Protein AF-A0A284R623-F1 (afdb_monomer)

Sequence (150 aa):
MTTARSGSAARSPPQYPVVTGHVYCLKCIPYHISSSSPDGFTASCPTCRTEFPIVLQELHSLPKKFHRYVTPSIRRVFIEPEAFKQRLNALEARNTALERDNGVLMAAVAKEKNDMQKMKHSDAERKMTCVCDVARCVYVAFTIESLHIV

Solvent-accessible surface area (backbone atoms only — not comparable to full-atom values): 9969 Å² total; per-residue (Å²): 141,82,83,81,83,80,80,76,77,81,74,72,78,89,68,63,68,62,81,81,75,74,84,72,53,90,65,54,50,56,52,47,40,72,74,63,25,92,78,74,45,44,29,58,39,92,87,79,58,52,74,30,55,67,68,76,80,57,70,86,81,46,65,74,90,52,53,87,75,57,77,75,88,81,74,90,80,85,80,70,63,66,72,51,50,57,53,48,54,53,49,52,55,50,49,58,49,51,54,50,52,49,52,54,50,53,51,50,53,53,49,53,53,50,51,54,50,50,52,53,50,54,53,52,50,50,61,54,63,72,68,78,87,82,96,73,92,73,86,75,76,84,72,83,82,85,80,89,83,134

Radius of gyration: 39.07 Å; Cα contacts (8 Å, |Δi|>4): 51; chains: 1; bounding box: 100×27×115 Å

Organism: Armillaria ostoyae (NCBI:txid47428)

Mean predicted aligned error: 17.55 Å

pLDDT: mean 72.4, std 20.65, range [34.31, 97.94]

Secondary structure (DSSP, 8-state):
----------PPP---S-TT-----TTHHHHHHHHH-SSSSEEE-TTT--EEE-PPPPGGGS-HHHHTTS--S-------HHHHHHHHHHHHHHHHHHHHHHHHHHHHHHHHHHHHHHHHHHHHHHHHHTS--SS---------------

Structure (mmCIF, N/CA/C/O backbone):
data_AF-A0A284R623-F1
#
_entry.id   AF-A0A284R623-F1
#
loop_
_atom_site.group_PDB
_atom_site.id
_atom_site.type_symbol
_atom_site.label_atom_id
_atom_site.label_alt_id
_atom_site.label_comp_id
_atom_site.label_asym_id
_atom_site.label_entity_id
_atom_site.label_seq_id
_atom_site.pdbx_PDB_ins_code
_atom_site.Cartn_x
_atom_site.Cartn_y
_atom_site.Cartn_z
_atom_site.occupancy
_atom_site.B_iso_or_equiv
_atom_site.auth_seq_id
_atom_site.auth_comp_id
_atom_site.auth_asym_id
_atom_site.auth_atom_id
_atom_site.pdbx_PDB_model_num
ATOM 1 N N . MET A 1 1 ? 3.330 13.638 62.483 1.00 38.56 1 MET A N 1
ATOM 2 C CA . MET A 1 1 ? 3.585 12.555 61.510 1.00 38.56 1 MET A CA 1
ATOM 3 C C . MET A 1 1 ? 2.295 12.309 60.747 1.00 38.56 1 MET A C 1
ATOM 5 O O . MET A 1 1 ? 1.398 11.665 61.269 1.00 38.56 1 MET A O 1
ATOM 9 N N . THR A 1 2 ? 2.159 12.912 59.571 1.00 36.06 2 THR A N 1
ATOM 10 C CA . THR A 1 2 ? 0.933 12.897 58.760 1.00 36.06 2 THR A CA 1
ATOM 11 C C . THR A 1 2 ? 1.295 12.253 57.428 1.00 36.06 2 THR A C 1
ATOM 13 O O . THR A 1 2 ? 2.050 12.831 56.651 1.00 36.06 2 THR A O 1
ATOM 16 N N . THR A 1 3 ? 0.844 11.022 57.194 1.00 41.88 3 THR A N 1
ATOM 17 C CA . THR A 1 3 ? 1.107 10.294 55.950 1.00 41.88 3 THR A CA 1
ATOM 18 C C . THR A 1 3 ? 0.100 10.704 54.880 1.00 41.88 3 THR A C 1
ATOM 20 O O . THR A 1 3 ? -1.115 10.631 55.063 1.00 41.88 3 THR A O 1
ATOM 23 N N . ALA A 1 4 ? 0.631 11.178 53.755 1.00 40.84 4 ALA A N 1
ATOM 24 C CA . ALA A 1 4 ? -0.122 11.576 52.578 1.00 40.84 4 ALA A CA 1
ATOM 25 C C . ALA A 1 4 ? -0.800 10.361 51.922 1.00 40.84 4 ALA A C 1
ATOM 27 O O . ALA A 1 4 ? -0.151 9.364 51.610 1.00 40.84 4 ALA A O 1
ATOM 28 N N . ARG A 1 5 ? -2.111 10.464 51.672 1.00 43.50 5 ARG A N 1
ATOM 29 C CA . ARG A 1 5 ? -2.835 9.575 50.755 1.00 43.50 5 ARG A CA 1
ATOM 30 C C . ARG A 1 5 ? -2.435 9.934 49.326 1.00 43.50 5 ARG A C 1
ATOM 32 O O . ARG A 1 5 ? -2.852 10.965 48.805 1.00 43.50 5 ARG A O 1
ATOM 39 N N . SER A 1 6 ? -1.641 9.078 48.694 1.00 45.88 6 SER A N 1
ATOM 40 C CA . SER A 1 6 ? -1.403 9.114 47.256 1.00 45.88 6 SER A CA 1
ATOM 41 C C . SER A 1 6 ? -2.697 8.751 46.522 1.00 45.88 6 SER A C 1
ATOM 43 O O . SER A 1 6 ? -3.177 7.618 46.567 1.00 45.88 6 SER A O 1
ATOM 45 N N . GLY A 1 7 ? -3.294 9.748 45.868 1.00 37.66 7 GLY A N 1
ATOM 46 C CA . GLY A 1 7 ? -4.391 9.549 44.930 1.00 37.66 7 GLY A CA 1
ATOM 47 C C . GLY A 1 7 ? -3.909 8.699 43.759 1.00 37.66 7 GLY A C 1
ATOM 48 O O . GLY A 1 7 ? -3.000 9.085 43.027 1.00 37.66 7 GLY A O 1
ATOM 49 N N . SER A 1 8 ? -4.500 7.520 43.597 1.00 41.66 8 SER A N 1
ATOM 50 C CA . SER A 1 8 ? -4.291 6.677 42.427 1.00 41.66 8 SER A CA 1
ATOM 51 C C . SER A 1 8 ? -4.999 7.334 41.246 1.00 41.66 8 SER A C 1
ATOM 53 O O . SER A 1 8 ? -6.226 7.394 41.196 1.00 41.66 8 SER A O 1
ATOM 55 N N . ALA A 1 9 ? -4.210 7.854 40.305 1.00 39.34 9 ALA A N 1
ATOM 56 C CA . ALA A 1 9 ? -4.700 8.300 39.012 1.00 39.34 9 ALA A CA 1
ATOM 57 C C . ALA A 1 9 ? -5.511 7.165 38.373 1.00 39.34 9 ALA A C 1
ATOM 59 O O . ALA A 1 9 ? -5.001 6.057 38.180 1.00 39.34 9 ALA A O 1
ATOM 60 N N . ALA A 1 10 ? -6.783 7.441 38.087 1.00 37.31 10 ALA A N 1
ATOM 61 C CA . ALA A 1 10 ? -7.656 6.542 37.356 1.00 37.31 10 ALA A CA 1
ATOM 62 C C . ALA A 1 10 ? -7.022 6.274 35.985 1.00 37.31 10 ALA A C 1
ATOM 64 O O . ALA A 1 10 ? -7.065 7.120 35.093 1.00 37.31 10 ALA A O 1
ATOM 65 N N . ARG A 1 11 ? -6.383 5.109 35.833 1.00 45.53 11 ARG A N 1
ATOM 66 C CA . ARG A 1 11 ? -5.959 4.625 34.521 1.00 45.53 11 ARG A CA 1
ATOM 67 C C . ARG A 1 11 ? -7.236 4.406 33.723 1.00 45.53 11 ARG A C 1
ATOM 69 O O . ARG A 1 11 ? -8.143 3.709 34.180 1.00 45.53 11 ARG A O 1
ATOM 76 N N . SER A 1 12 ? -7.327 5.078 32.583 1.00 38.56 12 SER A N 1
ATOM 77 C CA . SER A 1 12 ? -8.405 4.896 31.619 1.00 38.56 12 SER A CA 1
ATOM 78 C C . SER A 1 12 ? -8.611 3.401 31.328 1.00 38.56 12 SER A C 1
ATOM 80 O O . SER A 1 12 ? -7.650 2.627 31.391 1.00 38.56 12 SER A O 1
ATOM 82 N N . PRO A 1 13 ? -9.848 2.966 31.023 1.00 42.81 13 PRO A N 1
ATOM 83 C CA . PRO A 1 13 ? -10.116 1.572 30.689 1.00 42.81 13 PRO A CA 1
ATOM 84 C C . PRO A 1 13 ? -9.198 1.107 29.547 1.00 42.81 13 PRO A C 1
ATOM 86 O O . PRO A 1 13 ? -8.954 1.901 28.633 1.00 42.81 13 PRO A O 1
ATOM 89 N N . PRO A 1 14 ? -8.704 -0.145 29.566 1.00 45.25 14 PRO A N 1
ATOM 90 C CA . PRO A 1 14 ? -7.851 -0.665 28.506 1.00 45.25 14 PRO A CA 1
ATOM 91 C C . PRO A 1 14 ? -8.610 -0.620 27.179 1.00 45.25 14 PRO A C 1
ATOM 93 O O . PRO A 1 14 ? -9.618 -1.299 26.978 1.00 45.25 14 PRO A O 1
ATOM 96 N N . GLN A 1 15 ? -8.146 0.249 26.286 1.00 42.66 15 GLN A N 1
ATOM 97 C CA . GLN A 1 15 ? -8.718 0.421 24.962 1.00 42.66 15 GLN A CA 1
ATOM 98 C C . GLN A 1 15 ? -8.129 -0.642 24.023 1.00 42.66 15 GLN A C 1
ATOM 100 O O . GLN A 1 15 ? -6.919 -0.801 23.900 1.00 42.66 15 GLN A O 1
ATOM 105 N N . TYR A 1 16 ? -9.037 -1.389 23.398 1.00 51.59 16 TYR A N 1
ATOM 106 C CA . TYR A 1 16 ? -8.843 -2.458 22.411 1.00 51.59 16 TYR A CA 1
ATOM 107 C C . TYR A 1 16 ? -7.823 -2.106 21.292 1.00 51.59 16 TYR A C 1
ATOM 109 O O . TYR A 1 16 ? -7.711 -0.921 20.964 1.00 51.59 16 TYR A O 1
ATOM 117 N N . PRO A 1 17 ? -7.136 -3.064 20.618 1.00 47.97 17 PRO A N 1
ATOM 118 C CA . PRO A 1 17 ? -5.894 -2.810 19.888 1.00 47.97 17 PRO A CA 1
ATOM 119 C C . PRO A 1 17 ? -6.014 -2.090 18.540 1.00 47.97 17 PRO A C 1
ATOM 121 O O . PRO A 1 17 ? -5.083 -2.071 17.744 1.00 47.97 17 PRO A O 1
ATOM 124 N N . VAL A 1 18 ? -7.126 -1.404 18.293 1.00 52.56 18 VAL A N 1
ATOM 125 C CA . VAL A 1 18 ? -7.274 -0.495 17.150 1.00 52.56 18 VAL A CA 1
ATOM 126 C C . VAL A 1 18 ? -7.537 0.925 17.652 1.00 52.56 18 VAL A C 1
ATOM 128 O O . VAL A 1 18 ? -8.389 1.642 17.138 1.00 52.56 18 VAL A O 1
ATOM 131 N N . VAL A 1 19 ? -6.832 1.375 18.691 1.00 55.59 19 VAL A N 1
ATOM 132 C CA . VAL A 1 19 ? -6.860 2.798 19.096 1.00 55.59 19 VAL A CA 1
ATOM 133 C C . VAL A 1 19 ? -6.262 3.718 18.036 1.00 55.59 19 VAL A C 1
ATOM 135 O O . VAL A 1 19 ? -6.595 4.894 17.987 1.00 55.59 19 VAL A O 1
ATOM 138 N N . THR A 1 20 ? -5.438 3.1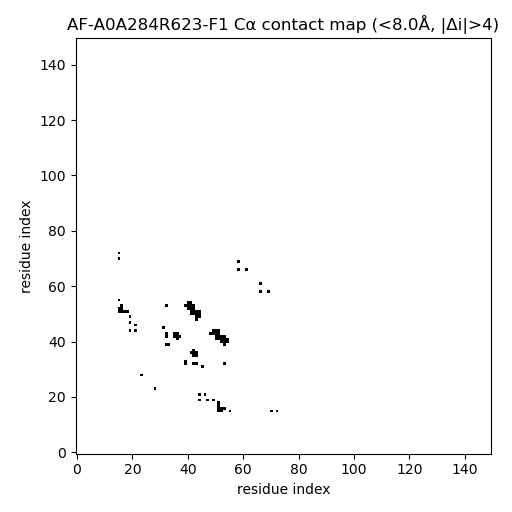79 17.141 1.00 67.06 20 THR A N 1
ATOM 139 C CA . THR A 1 20 ? -4.663 3.980 16.190 1.00 67.06 20 THR A CA 1
ATOM 140 C C . THR A 1 20 ? -5.354 4.184 14.841 1.00 67.06 20 THR A C 1
ATOM 142 O O . THR A 1 20 ? -4.865 4.960 14.031 1.00 67.06 20 THR A O 1
ATOM 145 N N . GLY A 1 21 ? -6.465 3.481 14.575 1.00 74.69 21 GLY A N 1
ATOM 146 C CA . GLY A 1 21 ? -7.199 3.575 13.305 1.00 74.69 21 GLY A CA 1
ATOM 147 C C . GLY A 1 21 ? -6.510 2.924 12.097 1.00 74.69 21 GLY A C 1
ATOM 148 O O . GLY A 1 21 ? -7.057 2.976 10.998 1.00 74.69 21 GLY A O 1
ATOM 149 N N . HIS A 1 22 ? -5.350 2.286 12.278 1.00 83.94 22 HIS A N 1
ATOM 150 C CA . HIS A 1 22 ? -4.652 1.579 11.203 1.00 83.94 22 HIS A CA 1
ATOM 151 C C . HIS A 1 22 ? -5.252 0.189 10.976 1.00 83.94 22 HIS A C 1
ATOM 153 O O . HIS A 1 22 ? -5.524 -0.549 11.925 1.00 83.94 22 HIS A O 1
ATOM 159 N N . VAL A 1 23 ? -5.445 -0.165 9.706 1.00 84.00 23 VAL A N 1
ATOM 160 C CA . VAL A 1 23 ? -6.076 -1.419 9.284 1.00 84.00 23 VAL A CA 1
ATOM 161 C C . VAL A 1 23 ? -5.036 -2.294 8.600 1.00 84.00 23 VAL A C 1
ATOM 163 O O . VAL A 1 23 ? -4.325 -1.845 7.705 1.00 84.00 23 VAL A O 1
ATOM 166 N N . TYR A 1 24 ? -4.978 -3.560 9.004 1.00 85.31 24 TYR A N 1
ATOM 167 C CA . TYR A 1 24 ? -4.052 -4.548 8.465 1.00 85.31 24 TYR A CA 1
ATOM 168 C C . TYR A 1 24 ? -4.795 -5.828 8.106 1.00 85.31 24 TYR A C 1
ATOM 170 O O . TYR A 1 24 ? -5.855 -6.133 8.654 1.00 85.31 24 TYR A O 1
ATOM 178 N N . CYS A 1 25 ? -4.212 -6.604 7.197 1.00 84.50 25 CYS A N 1
ATOM 179 C CA . CYS A 1 25 ? -4.768 -7.890 6.815 1.00 84.50 25 CYS A CA 1
ATOM 180 C C . CYS A 1 25 ? -4.657 -8.921 7.956 1.00 84.50 25 CYS A C 1
ATOM 182 O O . CYS A 1 25 ? -3.733 -8.855 8.771 1.00 84.50 25 CYS A O 1
ATOM 184 N N . LEU A 1 26 ? -5.534 -9.934 7.954 1.00 81.50 26 LEU A N 1
ATOM 185 C CA . LEU A 1 26 ? -5.534 -11.046 8.924 1.00 81.50 26 LEU A CA 1
ATOM 186 C C . LEU A 1 26 ? -4.221 -11.848 8.966 1.00 81.50 26 LEU A C 1
ATOM 188 O O . LEU A 1 26 ? -3.988 -12.567 9.925 1.00 81.50 26 LEU A O 1
ATOM 192 N N . LYS A 1 27 ? -3.361 -11.735 7.947 1.00 87.50 27 LYS A N 1
ATOM 193 C CA . LYS A 1 27 ? -2.024 -12.358 7.927 1.00 87.50 27 LYS A CA 1
ATOM 194 C C . LYS A 1 27 ? -0.932 -11.425 8.449 1.00 87.50 27 LYS A C 1
ATOM 196 O O . LYS A 1 27 ? 0.020 -11.864 9.080 1.00 87.50 27 LYS A O 1
ATOM 201 N N . CYS A 1 28 ? -1.086 -10.136 8.174 1.00 86.38 28 CYS A N 1
ATOM 202 C CA . CYS A 1 28 ? -0.078 -9.110 8.376 1.00 86.38 28 CYS A CA 1
ATOM 203 C C . CYS A 1 28 ? 0.054 -8.775 9.864 1.00 86.38 28 CYS A C 1
ATOM 205 O O . CYS A 1 28 ? 1.161 -8.714 10.394 1.00 86.38 28 CYS A O 1
ATOM 207 N N . ILE A 1 29 ? -1.084 -8.585 10.545 1.00 86.06 29 ILE A N 1
ATOM 208 C CA . ILE A 1 29 ? -1.073 -8.183 11.951 1.00 86.06 29 ILE A CA 1
ATOM 209 C C . ILE A 1 29 ? -0.580 -9.290 12.889 1.00 86.06 29 ILE A C 1
ATOM 211 O O . ILE A 1 29 ? 0.256 -8.972 13.731 1.00 86.06 29 ILE A O 1
ATOM 215 N N . PRO A 1 30 ? -0.968 -10.578 12.745 1.00 85.50 30 PRO A N 1
ATOM 216 C CA . PRO A 1 30 ? -0.451 -11.610 13.638 1.00 85.50 30 PRO A CA 1
ATOM 217 C C . PRO A 1 30 ? 1.032 -11.872 13.394 1.00 85.50 30 PRO A C 1
ATOM 219 O O . PRO A 1 30 ? 1.771 -12.030 14.355 1.00 85.50 30 PRO A O 1
ATOM 222 N N . TYR A 1 31 ? 1.486 -11.839 12.133 1.00 90.12 31 TYR A N 1
ATOM 223 C CA . TYR A 1 31 ? 2.909 -11.962 11.812 1.00 90.12 31 TYR A CA 1
ATOM 224 C C . TYR A 1 31 ? 3.740 -10.879 12.507 1.00 90.12 31 TYR A C 1
ATOM 226 O O . TYR A 1 31 ? 4.734 -11.184 13.164 1.00 90.12 31 TYR A O 1
ATOM 234 N N . HIS A 1 32 ? 3.292 -9.621 12.416 1.00 90.69 32 HIS A N 1
ATOM 235 C CA . HIS A 1 32 ? 3.946 -8.512 13.103 1.00 90.69 32 HIS A CA 1
ATOM 236 C C . HIS A 1 32 ? 3.974 -8.740 14.614 1.00 90.69 32 HIS A C 1
ATOM 238 O O . HIS A 1 32 ? 5.052 -8.734 15.199 1.00 90.69 32 HIS A O 1
ATOM 244 N N . ILE A 1 33 ? 2.821 -9.047 15.217 1.00 88.25 33 ILE A N 1
ATOM 245 C CA . ILE A 1 33 ? 2.699 -9.337 16.651 1.00 88.25 33 ILE A CA 1
ATOM 246 C C . ILE A 1 33 ? 3.690 -10.425 17.0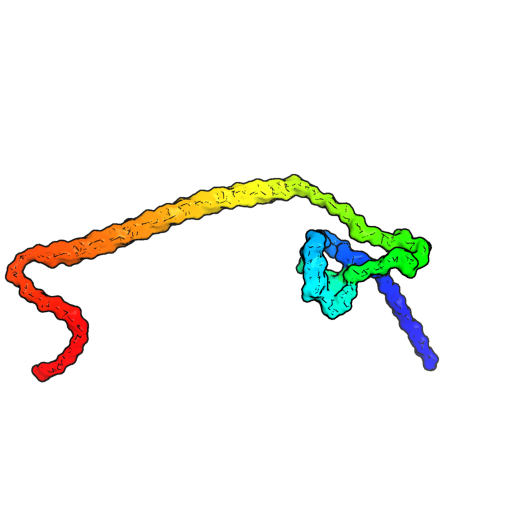89 1.00 88.25 33 ILE A C 1
ATOM 248 O O . ILE A 1 33 ? 4.423 -10.218 18.050 1.00 88.25 33 ILE A O 1
ATOM 252 N N . SER A 1 34 ? 3.760 -11.549 16.373 1.00 88.25 34 SER A N 1
ATOM 253 C CA . SER A 1 34 ? 4.675 -12.650 16.696 1.00 88.25 34 SER A CA 1
ATOM 254 C C . SER A 1 34 ? 6.150 -12.267 16.581 1.00 88.25 34 SER A C 1
ATOM 256 O O . SER A 1 34 ? 6.976 -12.830 17.288 1.00 88.25 34 SER A O 1
ATOM 258 N N . SER A 1 35 ? 6.489 -11.327 15.697 1.00 87.25 35 SER A N 1
ATOM 259 C CA . SER A 1 35 ? 7.870 -10.870 15.498 1.00 87.25 35 SER A CA 1
ATOM 260 C C . SER A 1 35 ? 8.294 -9.748 16.449 1.00 87.25 35 SER A C 1
ATOM 262 O O . SER A 1 35 ? 9.479 -9.607 16.741 1.00 87.25 35 SER A O 1
ATOM 264 N N . SER A 1 36 ? 7.344 -8.931 16.911 1.00 84.88 36 SER A N 1
ATOM 265 C CA . SER A 1 36 ? 7.625 -7.669 17.598 1.00 84.88 36 SER A CA 1
ATOM 266 C C . SER A 1 36 ? 7.191 -7.644 19.061 1.00 84.88 36 SER A C 1
ATOM 268 O O . SER A 1 36 ? 7.453 -6.652 19.734 1.00 84.88 36 SER A O 1
ATOM 270 N N . SER A 1 37 ? 6.456 -8.653 19.534 1.00 84.12 37 SER A N 1
ATOM 271 C CA . SER A 1 37 ? 5.978 -8.724 20.915 1.00 84.12 37 SER A CA 1
ATOM 272 C C . SER A 1 37 ? 7.018 -9.423 21.797 1.00 84.12 37 SER A C 1
ATOM 274 O O . SER A 1 37 ? 7.236 -10.623 21.630 1.00 84.12 37 SER A O 1
ATOM 276 N N . PRO A 1 38 ? 7.674 -8.709 22.729 1.00 78.06 38 PRO A N 1
ATOM 277 C CA . PRO A 1 38 ? 8.661 -9.316 23.620 1.00 78.06 38 PRO A CA 1
ATOM 278 C C . PRO A 1 38 ? 8.015 -10.161 24.728 1.00 78.06 38 PRO A C 1
ATOM 280 O O . PRO A 1 38 ? 8.650 -11.068 25.256 1.00 78.06 38 PRO A O 1
ATOM 283 N N . ASP A 1 39 ? 6.770 -9.856 25.096 1.00 80.62 39 ASP A N 1
ATOM 284 C CA . ASP A 1 39 ? 6.066 -10.420 26.249 1.00 80.62 39 ASP A CA 1
ATOM 285 C C . ASP A 1 39 ? 4.865 -11.305 25.863 1.00 80.62 39 ASP A C 1
ATOM 287 O O . ASP A 1 39 ? 4.340 -12.025 26.707 1.00 80.62 39 ASP A O 1
ATOM 291 N N . GLY A 1 40 ? 4.416 -11.263 24.603 1.00 80.06 40 GLY A N 1
ATOM 292 C CA . GLY A 1 40 ? 3.209 -11.943 24.123 1.00 80.06 40 GLY A CA 1
ATOM 293 C C . GLY A 1 40 ? 1.896 -11.281 24.563 1.00 80.06 40 GLY A C 1
ATOM 294 O O . GLY A 1 40 ? 0.819 -11.743 24.184 1.00 80.06 40 GLY A O 1
ATOM 295 N N . PHE A 1 41 ? 1.962 -10.192 25.334 1.00 81.00 41 PHE A N 1
ATOM 296 C CA . PHE A 1 41 ? 0.799 -9.480 25.870 1.00 81.00 41 PHE A CA 1
ATOM 297 C C . PHE A 1 41 ? 0.591 -8.126 25.204 1.00 81.00 41 PHE A C 1
ATOM 299 O O . PHE A 1 41 ? -0.552 -7.670 25.099 1.00 81.00 41 PHE A O 1
ATOM 306 N N . THR A 1 42 ? 1.664 -7.500 24.726 1.00 83.50 42 THR A N 1
ATOM 307 C CA . THR A 1 42 ? 1.642 -6.192 24.079 1.00 83.50 42 THR A CA 1
ATOM 308 C C . THR A 1 42 ? 2.388 -6.212 22.746 1.00 83.50 42 THR A C 1
ATOM 310 O O . THR A 1 42 ? 3.352 -6.948 22.545 1.00 83.50 42 THR A O 1
ATOM 313 N N . ALA A 1 43 ? 1.918 -5.418 21.788 1.00 87.31 43 ALA A N 1
ATOM 314 C CA . ALA A 1 43 ? 2.595 -5.189 20.516 1.00 87.31 43 ALA A CA 1
ATOM 315 C C . ALA A 1 43 ? 2.488 -3.717 20.119 1.00 87.31 43 ALA A C 1
ATOM 317 O O . ALA A 1 43 ? 1.620 -2.990 20.594 1.00 87.31 43 ALA A O 1
ATOM 318 N N . SER A 1 44 ? 3.371 -3.268 19.232 1.00 88.56 44 SER A N 1
ATOM 319 C CA . SER A 1 44 ? 3.367 -1.903 18.708 1.00 88.56 44 SER A CA 1
ATOM 320 C C . SER A 1 44 ? 2.764 -1.855 17.307 1.00 88.56 44 SER A C 1
ATOM 322 O O . SER A 1 44 ? 2.941 -2.762 16.497 1.00 88.56 44 SER A O 1
ATOM 324 N N . CYS A 1 45 ? 2.031 -0.787 16.998 1.00 87.19 45 CYS A N 1
ATOM 325 C CA . CYS A 1 45 ? 1.473 -0.570 15.665 1.00 87.19 45 CYS A CA 1
ATOM 326 C C . CYS A 1 45 ? 2.595 -0.399 14.616 1.00 87.19 45 CYS A C 1
ATOM 328 O O . CYS A 1 45 ? 3.427 0.492 14.794 1.00 87.19 45 CYS A O 1
ATOM 330 N N . PRO A 1 46 ? 2.594 -1.148 13.494 1.00 88.19 46 PRO A N 1
ATOM 331 C CA . PRO A 1 46 ? 3.592 -0.991 12.429 1.00 88.19 46 PRO A CA 1
ATOM 332 C C . PRO A 1 46 ? 3.724 0.440 11.888 1.00 88.19 46 PRO A C 1
ATOM 334 O O . PRO A 1 46 ? 4.820 0.878 11.552 1.00 88.19 46 PRO A O 1
ATOM 337 N N . THR A 1 47 ? 2.614 1.183 11.811 1.00 88.88 47 THR A N 1
ATOM 338 C CA . THR A 1 47 ? 2.600 2.540 11.248 1.00 88.88 47 THR A CA 1
ATOM 339 C C . THR A 1 47 ? 2.970 3.616 12.266 1.00 88.88 47 THR A C 1
ATOM 341 O O . THR A 1 47 ? 3.851 4.428 12.007 1.00 88.88 47 THR A O 1
ATOM 344 N N . CYS A 1 48 ? 2.310 3.648 13.426 1.00 87.56 48 CYS A N 1
ATOM 345 C CA . CYS A 1 48 ? 2.448 4.757 14.380 1.00 87.56 48 CYS A CA 1
ATOM 346 C C . CYS A 1 48 ? 3.184 4.387 15.671 1.00 87.56 48 CYS A C 1
ATOM 348 O O . CYS A 1 48 ? 3.335 5.234 16.546 1.00 87.56 48 CYS A O 1
ATOM 350 N N . ARG A 1 49 ? 3.621 3.129 15.806 1.00 89.38 49 ARG A N 1
ATOM 351 C CA . ARG A 1 49 ? 4.387 2.590 16.943 1.00 89.38 49 ARG A CA 1
ATOM 352 C C . ARG A 1 49 ? 3.699 2.674 18.306 1.00 89.38 49 ARG A C 1
ATOM 354 O O . ARG A 1 49 ? 4.302 2.307 19.305 1.00 89.38 49 ARG A O 1
ATOM 361 N N . THR A 1 50 ? 2.436 3.093 18.359 1.00 85.00 50 THR A N 1
ATOM 362 C CA . THR A 1 50 ? 1.633 3.063 19.585 1.00 85.00 50 THR A CA 1
ATOM 363 C C . THR A 1 50 ? 1.449 1.624 20.046 1.00 85.00 50 THR A C 1
ATOM 365 O O . THR A 1 50 ? 1.065 0.764 19.248 1.00 85.00 50 THR A O 1
ATOM 368 N N . GLU A 1 51 ? 1.721 1.381 21.322 1.00 85.25 51 GLU A N 1
ATOM 369 C CA . GLU A 1 51 ? 1.535 0.082 21.959 1.00 85.25 51 GLU A CA 1
ATOM 370 C C . GLU A 1 51 ? 0.052 -0.254 22.128 1.00 85.25 51 GLU A C 1
ATOM 372 O O . GLU A 1 51 ? -0.792 0.619 22.350 1.00 85.25 51 GLU A O 1
ATOM 377 N N . PHE A 1 52 ? -0.264 -1.539 22.016 1.00 81.06 52 PHE A N 1
ATOM 378 C CA . PHE A 1 52 ? -1.601 -2.072 22.182 1.00 81.06 52 PHE A CA 1
ATOM 379 C C . PHE A 1 52 ? -1.580 -3.475 22.811 1.00 81.06 52 PHE A C 1
ATOM 381 O O . PHE A 1 52 ? -0.637 -4.238 22.588 1.00 81.06 52 PHE A O 1
ATOM 388 N N . PRO A 1 53 ? -2.623 -3.850 23.572 1.00 79.69 53 PRO A N 1
ATOM 389 C CA . PRO A 1 53 ? -2.730 -5.183 24.155 1.00 79.69 53 PRO A CA 1
ATOM 390 C C . PRO A 1 53 ? -3.165 -6.223 23.108 1.00 79.69 53 PRO A C 1
ATOM 392 O O . PRO A 1 53 ? -4.125 -6.004 22.371 1.00 79.69 53 PRO A O 1
ATOM 395 N N . ILE A 1 54 ? -2.488 -7.372 23.059 1.00 79.31 54 ILE A N 1
ATOM 396 C CA . ILE A 1 54 ? -2.801 -8.493 22.151 1.00 79.31 54 ILE A CA 1
ATOM 397 C C . ILE A 1 54 ? -3.942 -9.352 22.715 1.00 79.31 54 ILE A C 1
ATOM 399 O O . ILE A 1 54 ? -4.771 -9.870 21.967 1.00 79.31 54 ILE A O 1
ATOM 403 N N . VAL A 1 55 ? -3.999 -9.504 24.040 1.00 69.06 55 VAL A N 1
ATOM 404 C CA . VAL A 1 55 ? -4.938 -10.413 24.706 1.00 69.06 55 VAL A CA 1
ATOM 405 C C . VAL A 1 55 ? -6.270 -9.720 24.976 1.00 69.06 55 VAL A C 1
ATOM 407 O O . VAL A 1 55 ? -6.330 -8.670 25.617 1.00 69.06 55 VAL A O 1
ATOM 410 N N . LEU A 1 56 ? -7.358 -10.352 24.533 1.00 64.38 56 LEU A N 1
ATOM 411 C CA . LEU A 1 56 ? -8.700 -10.012 24.988 1.00 64.38 56 LEU A CA 1
ATOM 412 C C . LEU A 1 56 ? -8.983 -10.660 26.329 1.00 64.38 56 LEU A C 1
ATOM 414 O O . LEU A 1 56 ? -8.896 -11.877 26.459 1.00 64.38 56 LEU A O 1
ATOM 418 N N . GLN A 1 57 ? -9.464 -9.867 27.281 1.00 63.19 57 GLN A N 1
ATOM 419 C CA . GLN A 1 57 ? -10.237 -10.438 28.374 1.00 63.19 57 GLN A CA 1
ATOM 420 C C . GLN A 1 57 ? -11.564 -10.958 27.814 1.00 63.19 57 GLN A C 1
ATOM 422 O O . GLN A 1 57 ? -12.333 -10.203 27.214 1.00 63.19 57 GLN A O 1
ATOM 427 N N . GLU A 1 58 ? -11.836 -12.248 28.003 1.00 67.06 58 GLU A N 1
ATOM 428 C CA . GLU A 1 58 ? -13.140 -12.820 27.679 1.00 67.06 58 GLU A CA 1
ATOM 429 C C . GLU A 1 58 ? -14.233 -12.083 28.459 1.00 67.06 58 GLU A C 1
ATOM 431 O O . GLU A 1 58 ? -14.117 -11.892 29.671 1.00 67.06 58 GLU A O 1
ATOM 436 N N . LEU A 1 59 ? -15.332 -11.705 27.798 1.00 67.19 59 LEU A N 1
ATOM 437 C CA . LEU A 1 59 ? -16.458 -11.018 28.449 1.00 67.19 59 LEU A CA 1
ATOM 438 C C . LEU A 1 59 ? -16.995 -11.791 29.665 1.00 67.19 59 LEU A C 1
ATOM 440 O O . LEU A 1 59 ? -17.458 -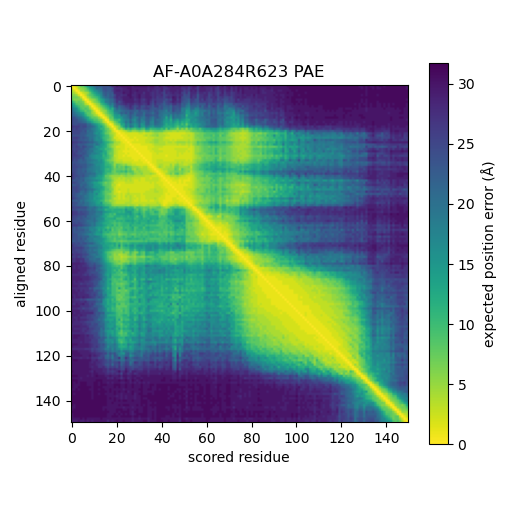11.181 30.625 1.00 67.19 59 LEU A O 1
ATOM 444 N N . HIS A 1 60 ? -16.888 -13.122 29.660 1.00 72.38 60 HIS A N 1
ATOM 445 C CA . HIS A 1 60 ? -17.299 -13.986 30.769 1.00 72.38 60 HIS A CA 1
ATOM 446 C C . HIS A 1 60 ? -16.491 -13.772 32.057 1.00 72.38 60 HIS A C 1
ATOM 448 O O . HIS A 1 60 ? -17.014 -14.018 33.141 1.00 72.38 60 HIS A O 1
ATOM 454 N N . SER A 1 61 ? -15.262 -13.256 31.955 1.00 77.00 61 SER A N 1
ATOM 455 C CA . SER A 1 61 ? -14.427 -12.891 33.108 1.00 77.00 61 SER A CA 1
ATOM 456 C C . SER A 1 61 ? -14.866 -11.586 33.786 1.00 77.00 61 SER A C 1
ATOM 458 O O . SER A 1 61 ? -14.436 -11.282 34.899 1.00 77.00 61 SER A O 1
ATOM 460 N N . LEU A 1 62 ? -15.753 -10.816 33.145 1.00 78.81 62 LEU A N 1
ATOM 461 C CA . LEU A 1 62 ? -16.267 -9.549 33.652 1.00 78.81 62 LEU A CA 1
ATOM 462 C C . LEU A 1 62 ? -17.710 -9.702 34.161 1.00 78.81 62 LEU A C 1
ATOM 464 O O . LEU A 1 62 ? -18.549 -10.312 33.494 1.00 78.81 62 LEU A O 1
ATOM 468 N N . PRO A 1 63 ? -18.068 -9.083 35.302 1.00 86.44 63 PRO A N 1
ATOM 469 C CA . PRO A 1 63 ? -19.461 -8.969 35.717 1.00 86.44 63 PRO A CA 1
ATOM 470 C C . PRO A 1 63 ? -20.332 -8.315 34.634 1.00 86.44 63 PRO A C 1
ATOM 472 O O . PRO A 1 63 ? -19.961 -7.280 34.078 1.00 86.44 63 PRO A O 1
ATOM 475 N N . LYS A 1 64 ? -21.544 -8.848 34.412 1.00 85.38 64 LYS A N 1
ATOM 476 C CA . LYS A 1 64 ? -22.489 -8.394 33.363 1.00 85.38 64 LYS A CA 1
ATOM 477 C C . LYS A 1 64 ? -22.719 -6.878 33.328 1.00 85.38 64 LYS A C 1
ATOM 479 O O . LYS A 1 64 ? -22.886 -6.297 32.261 1.00 85.38 64 LYS A O 1
ATOM 484 N N . LYS A 1 65 ? -22.680 -6.209 34.488 1.00 87.06 65 LYS A N 1
ATOM 485 C CA . LYS A 1 65 ? -22.836 -4.746 34.597 1.00 87.06 65 LYS A CA 1
ATOM 486 C C . LYS A 1 65 ? -21.802 -3.953 33.788 1.00 87.06 65 LYS A C 1
ATOM 488 O O . LYS A 1 65 ? -22.104 -2.829 33.384 1.00 87.06 65 LYS A O 1
ATOM 493 N N . PHE A 1 66 ? -20.630 -4.542 33.542 1.00 82.00 66 PHE A N 1
ATOM 494 C CA . PHE A 1 66 ? -19.536 -3.926 32.802 1.00 82.00 66 PHE A CA 1
ATOM 495 C C . PHE A 1 66 ? -19.509 -4.281 31.314 1.00 82.00 66 PHE A C 1
ATOM 497 O O . PHE A 1 66 ? -18.810 -3.614 30.559 1.00 82.00 66 PHE A O 1
ATOM 504 N N . HIS A 1 67 ? -20.300 -5.264 30.867 1.00 81.81 67 HIS A N 1
ATOM 505 C CA . HIS A 1 67 ? -20.311 -5.709 29.466 1.00 81.81 67 HIS A CA 1
ATOM 506 C C . HIS A 1 67 ? -20.651 -4.577 28.496 1.00 81.81 67 HIS A C 1
ATOM 508 O O . HIS A 1 67 ? -20.059 -4.494 27.429 1.00 81.81 67 HIS A O 1
ATOM 514 N N . ARG A 1 68 ? -21.525 -3.643 28.899 1.00 78.62 68 ARG A N 1
ATOM 515 C CA . ARG A 1 68 ? -21.887 -2.464 28.091 1.00 78.62 68 ARG A CA 1
ATOM 516 C C . ARG A 1 68 ? -20.720 -1.513 27.790 1.00 78.62 68 ARG A C 1
ATOM 518 O O . ARG A 1 68 ? -20.840 -0.683 26.899 1.00 78.62 68 ARG A O 1
ATOM 525 N N . TYR A 1 69 ? -19.639 -1.589 28.566 1.00 75.12 69 TYR A N 1
ATOM 526 C CA . TYR A 1 69 ? -18.448 -0.753 28.396 1.00 75.12 69 TYR A CA 1
ATOM 527 C C . TYR A 1 69 ? -17.334 -1.480 27.634 1.00 75.12 69 TYR A C 1
ATOM 529 O O . TYR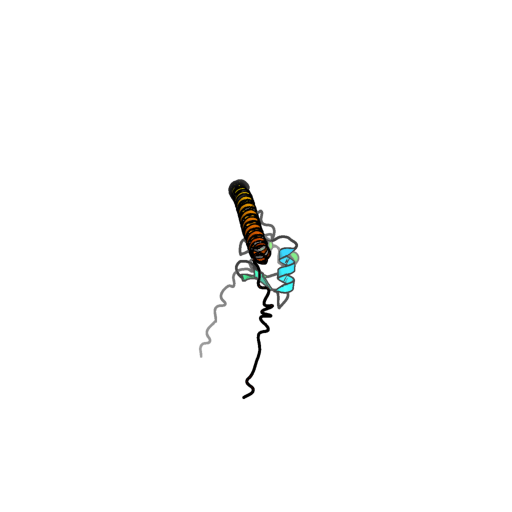 A 1 69 ? -16.300 -0.882 27.346 1.00 75.12 69 TYR A O 1
ATOM 537 N N . VAL A 1 70 ? -17.532 -2.760 27.303 1.00 74.12 70 VAL A N 1
ATOM 538 C CA . VAL A 1 70 ? -16.620 -3.517 26.449 1.00 74.12 70 VAL A CA 1
ATOM 539 C C . VAL A 1 70 ? -17.001 -3.230 25.002 1.00 74.12 70 VAL A C 1
ATOM 541 O O . VAL A 1 70 ? -17.990 -3.745 24.485 1.00 74.12 70 VAL A O 1
ATOM 544 N N . THR A 1 71 ? -16.225 -2.374 24.345 1.00 66.00 71 THR A N 1
ATOM 545 C CA . THR A 1 71 ? -16.423 -2.076 22.925 1.00 66.00 71 THR A CA 1
ATOM 546 C C . THR A 1 71 ? -16.102 -3.322 22.095 1.00 66.00 71 THR A C 1
ATOM 548 O O . THR A 1 71 ? -15.001 -3.863 22.239 1.00 66.00 71 THR A O 1
ATOM 551 N N . PRO A 1 72 ? -17.009 -3.784 21.213 1.00 61.81 72 PRO A N 1
ATOM 552 C CA . PRO A 1 72 ? -16.723 -4.905 20.335 1.00 61.81 72 PRO A CA 1
ATOM 553 C C . PRO A 1 72 ? -15.512 -4.604 19.453 1.00 61.81 72 PRO A C 1
ATOM 555 O O . PRO A 1 72 ? -15.283 -3.481 19.001 1.00 61.81 72 PRO A O 1
ATOM 558 N N . SER A 1 73 ? -14.744 -5.652 19.198 1.00 62.62 73 SER A N 1
ATOM 559 C CA . SER A 1 73 ? -13.510 -5.616 18.420 1.00 62.62 73 SER A CA 1
ATOM 560 C C . SER A 1 73 ? -13.704 -5.266 16.951 1.00 62.62 73 SER A C 1
ATOM 562 O O . SER A 1 73 ? -12.794 -4.769 16.287 1.00 62.62 73 SER A O 1
ATOM 564 N N . ILE A 1 74 ? -14.906 -5.532 16.445 1.00 66.31 74 ILE A N 1
ATOM 565 C CA . ILE A 1 74 ? -15.246 -5.415 15.037 1.00 66.31 74 ILE A CA 1
ATOM 566 C C . ILE A 1 74 ? -15.689 -3.981 14.759 1.00 66.31 74 ILE A C 1
ATOM 568 O O . ILE A 1 74 ? -16.789 -3.566 15.127 1.00 66.31 74 ILE A O 1
ATOM 572 N N . ARG A 1 75 ? -14.832 -3.227 14.070 1.00 71.12 75 ARG A N 1
ATOM 573 C CA . ARG A 1 75 ? -15.154 -1.902 13.531 1.00 71.12 75 ARG A CA 1
ATOM 574 C C . ARG A 1 75 ? -15.393 -2.012 12.031 1.00 71.12 75 ARG A C 1
ATOM 576 O O . ARG A 1 75 ? -14.593 -2.610 11.317 1.00 71.12 75 ARG A O 1
ATOM 583 N N . ARG A 1 76 ? -16.493 -1.431 11.549 1.00 76.69 76 ARG A N 1
ATOM 584 C CA . ARG A 1 76 ? -16.755 -1.302 10.110 1.00 76.69 76 ARG A CA 1
ATOM 585 C C . ARG A 1 76 ? -15.852 -0.214 9.535 1.00 76.69 76 ARG A C 1
ATOM 587 O O . ARG A 1 76 ? -15.821 0.892 10.065 1.00 76.69 76 ARG A O 1
ATOM 594 N N . VAL A 1 77 ? -15.139 -0.539 8.462 1.00 76.38 77 VAL A N 1
ATOM 595 C CA . VAL A 1 77 ? -14.292 0.402 7.722 1.00 76.38 77 VAL A CA 1
ATOM 596 C C . VAL A 1 77 ? -14.971 0.672 6.387 1.00 76.38 77 VAL A C 1
ATOM 598 O O . VAL A 1 77 ? -15.211 -0.257 5.619 1.00 76.38 77 VAL A O 1
ATOM 601 N N . PHE A 1 78 ? -15.299 1.935 6.128 1.00 78.38 78 PHE A N 1
ATOM 602 C CA . PHE A 1 78 ? -15.805 2.369 4.832 1.00 78.38 78 PHE A CA 1
ATOM 603 C C . PHE A 1 78 ? -14.621 2.841 3.996 1.00 78.38 78 PHE A C 1
ATOM 605 O O . PHE A 1 78 ? -13.930 3.784 4.372 1.00 78.38 78 PHE A O 1
ATOM 612 N N . ILE A 1 79 ? -14.366 2.153 2.887 1.00 78.12 79 ILE A N 1
ATOM 613 C CA . ILE A 1 79 ? -13.331 2.532 1.928 1.00 78.12 79 ILE A CA 1
ATOM 614 C C . ILE A 1 79 ? -14.048 3.227 0.777 1.00 78.12 79 ILE A C 1
ATOM 616 O O . ILE A 1 79 ? -14.858 2.598 0.099 1.00 78.12 79 ILE A O 1
ATOM 620 N N . GLU A 1 80 ? -13.786 4.518 0.580 1.00 80.62 80 GLU A N 1
ATOM 621 C CA . GLU A 1 80 ? -14.378 5.283 -0.516 1.00 80.62 80 GLU A CA 1
ATOM 622 C C . GLU A 1 80 ? -13.646 4.965 -1.829 1.00 80.62 80 GLU A C 1
ATOM 624 O O . GLU A 1 80 ? -12.479 5.329 -1.979 1.00 80.62 80 GLU A O 1
ATOM 629 N N . PRO A 1 81 ? -14.285 4.282 -2.795 1.00 78.19 81 PRO A N 1
ATOM 630 C CA . PRO A 1 81 ? -13.586 3.758 -3.966 1.00 78.19 81 PRO A CA 1
ATOM 631 C C . PRO A 1 81 ? -13.167 4.851 -4.959 1.00 78.19 81 PRO A C 1
ATOM 633 O O . PRO A 1 81 ? -12.206 4.667 -5.702 1.00 78.19 81 PRO A O 1
ATOM 636 N N . GLU A 1 82 ? -13.857 5.991 -4.987 1.00 83.00 82 GLU A N 1
ATOM 637 C CA . GLU A 1 82 ? -13.679 6.994 -6.041 1.00 83.00 82 GLU A CA 1
ATOM 638 C C . GLU A 1 82 ? -12.330 7.724 -5.950 1.00 83.00 82 GLU A C 1
ATOM 640 O O . GLU A 1 82 ? -11.642 7.903 -6.957 1.00 83.00 82 GLU A O 1
ATOM 645 N N . ALA A 1 83 ? -11.881 8.032 -4.730 1.00 75.81 83 ALA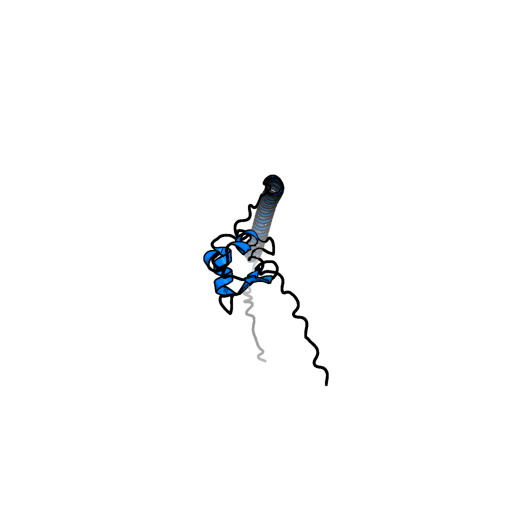 A N 1
ATOM 646 C CA . ALA A 1 83 ? -10.563 8.617 -4.487 1.00 75.81 83 ALA A CA 1
ATOM 647 C C . ALA A 1 83 ? -9.413 7.688 -4.930 1.00 75.81 83 ALA A C 1
ATOM 649 O O . ALA A 1 83 ? -8.359 8.156 -5.372 1.00 75.81 83 ALA A O 1
ATOM 650 N N . PHE A 1 84 ? -9.613 6.367 -4.851 1.00 81.06 84 PHE A N 1
ATOM 651 C CA . PHE A 1 84 ? -8.633 5.385 -5.321 1.00 81.06 84 PHE A CA 1
ATOM 652 C C . PHE A 1 84 ? -8.620 5.263 -6.841 1.00 81.06 84 PHE A C 1
ATOM 654 O O . PHE A 1 84 ? -7.537 5.190 -7.417 1.00 81.06 84 PHE A O 1
ATOM 661 N N . LYS A 1 85 ? -9.786 5.302 -7.497 1.00 87.12 85 LYS A N 1
ATOM 662 C CA . LYS A 1 85 ? -9.877 5.231 -8.964 1.00 87.12 85 LYS A CA 1
ATOM 663 C C . LYS A 1 85 ? -9.137 6.378 -9.642 1.00 87.12 85 LYS A C 1
ATOM 665 O O . LYS A 1 85 ? -8.382 6.145 -10.577 1.00 87.12 85 LYS A O 1
ATOM 670 N N . GLN A 1 86 ? -9.295 7.605 -9.147 1.00 88.88 86 GLN A N 1
ATOM 671 C CA . GLN A 1 86 ? -8.611 8.766 -9.727 1.00 88.88 86 GLN A CA 1
ATOM 672 C C . GLN A 1 86 ? -7.086 8.636 -9.644 1.00 88.88 86 GLN A C 1
ATOM 674 O O . GLN A 1 86 ? -6.385 8.879 -10.626 1.00 88.88 86 GLN A O 1
ATOM 679 N N . ARG A 1 87 ? -6.566 8.208 -8.487 1.00 89.12 87 ARG A N 1
ATOM 680 C CA . ARG A 1 87 ? -5.126 7.967 -8.310 1.00 89.12 87 ARG A CA 1
ATOM 681 C C . ARG A 1 87 ? -4.622 6.803 -9.155 1.00 89.12 87 ARG A C 1
ATOM 683 O O . ARG A 1 87 ? -3.527 6.912 -9.694 1.00 89.12 87 ARG A O 1
ATOM 690 N N . LEU A 1 88 ? -5.402 5.730 -9.283 1.00 93.19 88 LEU A N 1
ATOM 691 C CA . LEU A 1 88 ? -5.075 4.598 -10.152 1.00 93.19 88 LEU A CA 1
ATOM 692 C C . LEU A 1 88 ? -4.946 5.042 -11.605 1.00 93.19 88 LEU A C 1
ATOM 694 O O . LEU A 1 88 ? -3.889 4.855 -12.194 1.00 93.19 88 LEU A O 1
ATOM 698 N N . ASN A 1 89 ? -5.953 5.736 -12.130 1.00 94.25 89 ASN A N 1
ATOM 699 C CA . ASN A 1 89 ? -5.942 6.224 -13.507 1.00 94.25 89 ASN A CA 1
ATOM 700 C C . ASN A 1 89 ? -4.752 7.162 -13.767 1.00 94.25 89 ASN A C 1
ATOM 702 O O . ASN A 1 89 ? -4.095 7.074 -14.802 1.00 94.25 89 ASN A O 1
ATOM 706 N N . ALA A 1 90 ? -4.438 8.048 -12.814 1.00 94.94 90 ALA A N 1
ATOM 707 C CA . ALA A 1 90 ? -3.282 8.935 -12.917 1.00 94.94 90 ALA A CA 1
ATOM 708 C C . ALA A 1 90 ? -1.948 8.164 -12.910 1.00 94.94 90 ALA A C 1
ATOM 710 O O . ALA A 1 90 ? -1.031 8.501 -13.663 1.00 94.94 90 ALA A O 1
ATOM 711 N N . LEU A 1 91 ? -1.831 7.128 -12.075 1.00 96.19 91 LEU A N 1
ATOM 712 C CA . LEU A 1 91 ? -0.646 6.271 -12.011 1.00 96.19 91 LEU A CA 1
ATOM 713 C C . LEU A 1 91 ? -0.481 5.428 -13.277 1.00 96.19 91 LEU A C 1
ATOM 715 O O . LEU A 1 91 ? 0.624 5.355 -13.808 1.00 96.19 91 LEU A O 1
ATOM 719 N N . GLU A 1 92 ? -1.559 4.848 -13.794 1.00 97.38 92 GLU A N 1
ATOM 720 C CA . GLU A 1 92 ? -1.560 4.090 -15.046 1.00 97.38 92 GLU A CA 1
ATOM 721 C C . GLU A 1 92 ? -1.163 4.980 -16.228 1.00 97.38 92 G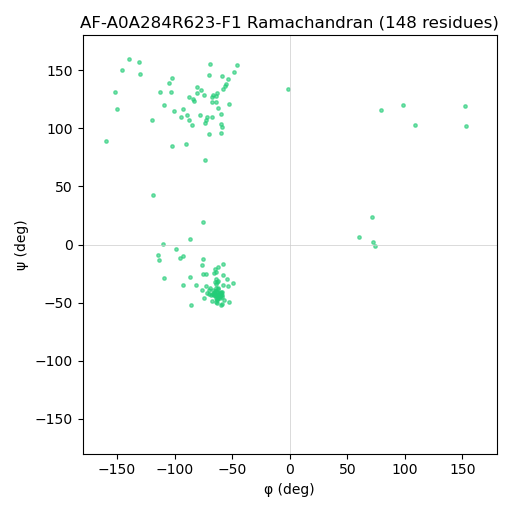LU A C 1
ATOM 723 O O . GLU A 1 92 ? -0.269 4.631 -17.000 1.00 97.38 92 GLU A O 1
ATOM 728 N N . ALA A 1 93 ? -1.726 6.189 -16.320 1.00 97.44 93 ALA A N 1
ATOM 729 C CA . ALA A 1 93 ? -1.341 7.159 -17.341 1.00 97.44 93 ALA A CA 1
ATOM 730 C C . ALA A 1 93 ? 0.155 7.505 -17.265 1.00 97.44 93 ALA A C 1
ATOM 732 O O . ALA A 1 93 ? 0.841 7.528 -18.289 1.00 97.44 93 ALA A O 1
ATOM 733 N N . ARG A 1 94 ? 0.690 7.713 -16.055 1.00 97.69 94 ARG A N 1
ATOM 734 C CA . ARG A 1 94 ? 2.118 7.988 -15.860 1.00 97.69 94 ARG A CA 1
ATOM 735 C C . ARG A 1 94 ? 2.995 6.801 -16.256 1.00 97.69 94 ARG A C 1
ATOM 737 O O . ARG A 1 94 ? 4.014 7.013 -16.905 1.00 97.69 94 ARG A O 1
ATOM 744 N N . ASN A 1 95 ? 2.608 5.577 -15.905 1.00 97.94 95 ASN A N 1
ATOM 745 C CA . ASN A 1 95 ? 3.360 4.381 -16.282 1.00 97.94 95 ASN A CA 1
ATOM 746 C C . ASN A 1 95 ? 3.410 4.203 -17.798 1.00 97.94 95 ASN A C 1
ATOM 748 O O . ASN A 1 95 ? 4.492 4.033 -18.345 1.00 97.94 95 ASN A O 1
ATOM 752 N N . THR A 1 96 ? 2.279 4.346 -18.491 1.00 97.75 96 THR A N 1
ATOM 753 C CA . THR A 1 96 ? 2.264 4.223 -19.959 1.00 97.75 96 THR A CA 1
ATOM 754 C C . THR A 1 96 ? 3.111 5.295 -20.651 1.00 97.75 96 THR A C 1
ATOM 756 O O . THR A 1 96 ? 3.688 5.037 -21.706 1.00 97.75 96 THR A O 1
ATOM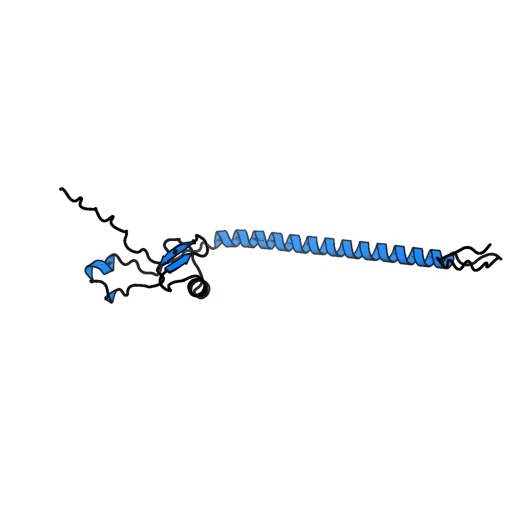 759 N N . ALA A 1 97 ? 3.205 6.502 -20.081 1.00 97.56 97 ALA A N 1
ATOM 760 C CA . ALA A 1 97 ? 4.110 7.536 -20.576 1.00 97.56 97 ALA A CA 1
ATOM 761 C C . ALA A 1 97 ? 5.579 7.147 -20.371 1.00 97.56 97 ALA A C 1
ATOM 763 O O . ALA A 1 97 ? 6.350 7.170 -21.326 1.00 97.56 97 ALA A O 1
ATOM 764 N N . LEU A 1 98 ? 5.939 6.702 -19.165 1.00 97.75 98 LEU A N 1
ATOM 765 C CA . LEU A 1 98 ? 7.299 6.259 -18.853 1.00 97.75 98 LEU A CA 1
ATOM 766 C C . LEU A 1 98 ? 7.733 5.052 -19.691 1.00 97.75 98 LEU A C 1
ATOM 768 O O . LEU A 1 98 ? 8.881 4.982 -20.113 1.00 97.75 98 LEU A O 1
ATOM 772 N N . GLU A 1 99 ? 6.834 4.110 -19.966 1.00 97.81 99 GLU A N 1
ATOM 773 C CA . GLU A 1 99 ? 7.115 2.963 -20.833 1.00 97.81 99 GLU A CA 1
ATOM 774 C C . GLU A 1 99 ? 7.407 3.393 -22.274 1.00 97.81 99 GLU A C 1
ATOM 776 O O . GLU A 1 99 ? 8.339 2.875 -22.893 1.00 97.81 99 GLU A O 1
ATOM 781 N N . ARG A 1 100 ? 6.665 4.381 -22.794 1.00 97.19 100 ARG A N 1
ATOM 782 C CA . ARG A 1 100 ? 6.943 4.971 -24.111 1.00 97.19 100 ARG A CA 1
ATOM 783 C C . ARG A 1 100 ? 8.298 5.669 -24.135 1.00 97.19 100 ARG A C 1
ATOM 785 O O . ARG A 1 100 ? 9.097 5.387 -25.026 1.00 97.19 100 ARG A O 1
ATOM 792 N N . ASP A 1 101 ? 8.574 6.520 -23.152 1.00 97.62 101 ASP A N 1
ATOM 793 C CA . ASP A 1 101 ? 9.833 7.266 -23.069 1.00 97.62 101 ASP A CA 1
ATOM 794 C C . ASP A 1 101 ? 11.032 6.320 -22.935 1.00 97.62 101 ASP A C 1
ATOM 796 O O . ASP A 1 101 ? 12.026 6.463 -23.649 1.00 97.62 101 ASP A O 1
ATOM 800 N N . ASN A 1 102 ? 10.911 5.287 -22.097 1.00 97.56 102 ASN A N 1
ATOM 801 C CA . ASN A 1 102 ? 11.915 4.235 -21.977 1.00 97.56 102 ASN A CA 1
ATOM 802 C C . ASN A 1 102 ? 12.132 3.512 -23.311 1.00 97.56 102 ASN A C 1
ATOM 804 O O . ASN A 1 102 ? 13.276 3.291 -23.700 1.00 97.56 102 ASN A O 1
ATOM 808 N N . GLY A 1 103 ? 11.068 3.178 -24.046 1.00 97.38 103 GLY A N 1
ATOM 809 C CA . GLY A 1 103 ? 11.183 2.568 -25.372 1.00 97.38 103 GLY A CA 1
ATOM 810 C C . GLY A 1 103 ? 11.954 3.445 -26.364 1.00 97.38 103 GLY A C 1
ATOM 811 O O . GLY A 1 103 ? 12.856 2.961 -27.052 1.00 97.38 103 GLY A O 1
ATOM 812 N N . VAL A 1 104 ? 11.653 4.747 -26.397 1.00 96.94 104 VAL A N 1
ATOM 813 C CA . VAL A 1 104 ? 12.342 5.724 -27.255 1.00 96.94 104 VAL A CA 1
ATOM 814 C C . VAL A 1 104 ? 13.819 5.844 -26.880 1.00 96.94 104 VAL A C 1
ATOM 816 O O . VAL A 1 104 ? 14.684 5.772 -27.756 1.00 96.94 104 VAL A O 1
ATOM 819 N N . LEU A 1 105 ? 14.124 5.980 -25.589 1.00 97.06 105 LEU A N 1
ATOM 820 C CA . LEU A 1 105 ? 15.498 6.099 -25.099 1.00 97.06 105 LEU A CA 1
ATOM 821 C C . LEU A 1 105 ? 16.317 4.844 -25.407 1.00 97.06 105 LEU A C 1
ATOM 823 O O . LEU A 1 105 ? 17.439 4.948 -25.900 1.00 97.06 105 LEU A O 1
ATOM 827 N N . MET A 1 106 ? 15.751 3.656 -25.193 1.00 96.75 106 MET A N 1
ATOM 828 C CA . MET A 1 106 ? 16.437 2.396 -25.486 1.00 96.75 106 MET A CA 1
ATOM 829 C C . MET A 1 106 ? 16.721 2.233 -26.984 1.00 96.75 106 MET A C 1
ATOM 831 O O . MET A 1 106 ? 17.801 1.771 -27.355 1.00 96.75 106 MET A O 1
ATOM 835 N N . ALA A 1 107 ? 15.805 2.666 -27.856 1.00 96.38 107 ALA A N 1
ATOM 836 C CA . ALA A 1 107 ? 16.037 2.679 -29.298 1.00 96.38 107 ALA A CA 1
ATOM 837 C C . ALA A 1 107 ? 17.141 3.673 -29.705 1.00 96.38 107 ALA A C 1
ATOM 839 O O . ALA A 1 107 ? 17.992 3.343 -30.536 1.00 96.38 107 ALA A O 1
ATOM 840 N N . ALA A 1 108 ? 17.167 4.866 -29.103 1.00 96.00 108 ALA A N 1
ATOM 841 C CA . ALA A 1 108 ? 18.193 5.874 -29.361 1.00 96.00 108 ALA A CA 1
ATOM 842 C C . ALA A 1 108 ? 19.590 5.388 -28.944 1.00 96.00 108 ALA A C 1
ATOM 844 O O . ALA A 1 108 ? 20.523 5.444 -29.745 1.00 96.00 108 ALA A O 1
ATOM 845 N N . VAL A 1 109 ? 19.714 4.816 -27.743 1.00 96.56 109 VAL A N 1
ATOM 846 C CA . VAL A 1 109 ? 20.970 4.235 -27.242 1.00 96.56 109 VAL A CA 1
ATOM 847 C C . VAL A 1 109 ? 21.441 3.081 -28.129 1.00 96.56 109 VAL A C 1
ATOM 849 O O . VAL A 1 109 ? 22.628 2.974 -28.439 1.00 96.56 109 VAL A O 1
ATOM 852 N N . ALA A 1 110 ? 20.526 2.218 -28.584 1.00 95.38 110 ALA A N 1
ATOM 853 C CA . ALA A 1 110 ? 20.868 1.130 -29.495 1.00 95.38 110 ALA A CA 1
ATOM 854 C C . ALA A 1 110 ? 21.394 1.651 -30.843 1.00 95.38 110 ALA A C 1
ATOM 856 O O . ALA A 1 110 ? 22.373 1.119 -31.370 1.00 95.38 110 ALA A O 1
ATOM 857 N N .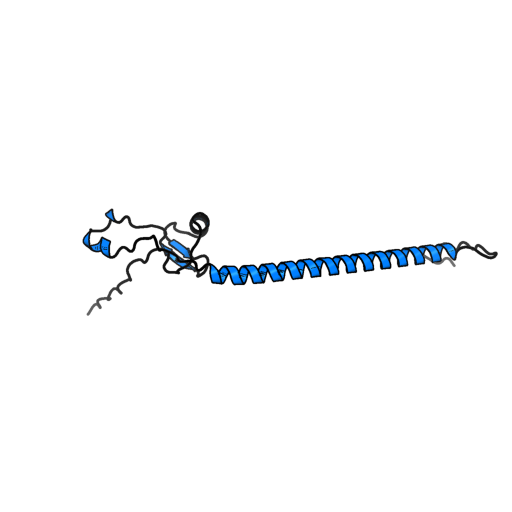 LYS A 1 111 ? 20.780 2.710 -31.385 1.00 94.88 111 LYS A N 1
ATOM 858 C CA . LYS A 1 111 ? 21.239 3.364 -32.615 1.00 94.88 111 LYS A CA 1
ATOM 859 C C . LYS A 1 111 ? 22.635 3.962 -32.440 1.00 94.88 111 LYS A C 1
ATOM 861 O O . LYS A 1 111 ? 23.519 3.645 -33.228 1.00 94.88 111 LYS A O 1
ATOM 866 N N . GLU A 1 112 ? 22.851 4.746 -31.388 1.00 94.12 112 GLU A N 1
ATOM 867 C CA . GLU A 1 112 ? 24.145 5.377 -31.107 1.00 94.12 112 GLU A CA 1
ATOM 868 C C . GLU A 1 112 ? 25.259 4.334 -30.928 1.00 94.12 112 GLU A C 1
ATOM 870 O O . GLU A 1 112 ? 26.349 4.466 -31.488 1.00 94.12 112 GLU A O 1
ATOM 875 N N . LYS A 1 113 ? 24.967 3.229 -30.231 1.00 93.94 113 LYS A N 1
ATOM 876 C CA . LYS A 1 113 ? 25.902 2.109 -30.083 1.00 93.94 113 LYS A CA 1
ATOM 877 C C . LYS A 1 113 ? 26.263 1.475 -31.431 1.00 93.94 113 LYS A C 1
ATOM 879 O O . LYS A 1 113 ? 27.440 1.197 -31.670 1.00 93.94 113 LYS A O 1
ATOM 884 N N . ASN A 1 114 ? 25.279 1.258 -32.305 1.00 92.88 114 ASN A N 1
ATOM 885 C CA . ASN A 1 114 ? 25.506 0.710 -33.644 1.00 92.88 114 ASN A CA 1
ATOM 886 C C . ASN A 1 114 ? 26.326 1.666 -34.521 1.00 92.88 114 ASN A C 1
ATOM 888 O O . ASN A 1 114 ? 27.236 1.221 -35.219 1.00 92.88 114 ASN A O 1
ATOM 892 N N . ASP A 1 115 ? 26.041 2.965 -34.470 1.00 92.25 115 ASP A N 1
ATOM 893 C CA . ASP A 1 115 ? 26.761 3.983 -35.237 1.00 92.25 115 ASP A CA 1
ATOM 894 C C . ASP A 1 115 ? 28.224 4.091 -34.771 1.00 92.25 115 ASP A C 1
ATOM 896 O O . ASP A 1 115 ? 29.144 4.059 -35.592 1.00 92.25 115 ASP A O 1
ATOM 900 N N . MET A 1 116 ? 28.468 4.078 -33.456 1.00 89.38 116 MET A N 1
ATOM 901 C CA . MET A 1 116 ? 29.820 4.027 -32.889 1.00 89.38 116 MET A CA 1
ATOM 902 C C . MET A 1 116 ? 30.567 2.743 -33.286 1.00 89.38 116 MET A C 1
ATOM 904 O O . MET A 1 116 ? 31.769 2.780 -33.553 1.00 89.38 116 MET A O 1
ATOM 908 N N . GLN A 1 117 ? 29.884 1.596 -33.339 1.00 87.94 117 GLN A N 1
ATOM 909 C CA . GLN A 1 117 ? 30.492 0.338 -33.774 1.00 87.94 117 GLN A CA 1
ATOM 910 C C . GLN A 1 117 ? 30.858 0.373 -35.264 1.00 87.94 117 GLN A C 1
ATOM 912 O O . GLN A 1 117 ? 31.969 -0.020 -35.620 1.00 87.94 117 GLN A O 1
ATOM 917 N N . LYS A 1 118 ? 29.985 0.904 -36.128 1.00 88.19 118 LYS A N 1
ATOM 918 C CA . LYS A 1 118 ? 30.275 1.099 -37.559 1.00 88.19 118 LYS A CA 1
ATOM 919 C C . LYS A 1 118 ? 31.467 2.024 -37.781 1.00 88.19 118 LYS A C 1
ATOM 921 O O . LYS A 1 118 ? 32.325 1.700 -38.595 1.00 88.19 118 LYS A O 1
ATOM 926 N N . MET A 1 119 ? 31.560 3.124 -37.031 1.00 83.31 119 MET A N 1
ATOM 927 C CA . MET A 1 119 ? 32.698 4.042 -37.120 1.00 83.31 119 MET A CA 1
ATOM 928 C C . MET A 1 119 ? 34.012 3.330 -36.768 1.00 83.31 119 MET A C 1
ATOM 930 O O . MET A 1 119 ? 34.964 3.383 -37.544 1.00 83.31 119 MET A O 1
ATOM 934 N N . LYS A 1 120 ? 34.031 2.554 -35.674 1.00 83.38 120 LYS A N 1
ATOM 935 C CA . LYS A 1 120 ? 35.192 1.732 -35.285 1.00 83.38 120 LYS A CA 1
ATOM 936 C C . LYS A 1 120 ? 35.579 0.702 -36.349 1.00 83.38 120 LYS A C 1
ATOM 938 O O . LYS A 1 120 ? 36.768 0.529 -36.601 1.00 83.38 120 LYS A O 1
ATOM 943 N N . HIS A 1 121 ? 34.604 0.038 -36.977 1.00 77.50 121 HIS A N 1
ATOM 944 C CA . HIS A 1 121 ? 34.870 -0.877 -38.091 1.00 77.50 121 HIS A CA 1
ATOM 945 C C . HIS A 1 121 ? 35.454 -0.138 -39.301 1.00 77.50 121 HIS A C 1
ATOM 947 O O . HIS A 1 121 ? 36.479 -0.566 -39.817 1.00 77.50 121 HIS A O 1
ATOM 953 N N . SER A 1 122 ? 34.890 1.009 -39.689 1.00 72.38 122 SER A N 1
ATOM 954 C CA . SER A 1 122 ? 35.406 1.802 -40.813 1.00 72.38 122 SER A CA 1
ATOM 955 C C . SER A 1 122 ? 36.814 2.360 -40.570 1.00 72.38 122 SER A C 1
ATOM 957 O O . SER A 1 122 ? 37.620 2.420 -41.495 1.00 72.38 122 SER A O 1
ATOM 959 N N . ASP A 1 123 ? 37.154 2.719 -39.327 1.00 73.38 123 ASP A N 1
ATOM 960 C CA . ASP A 1 123 ? 38.504 3.155 -38.956 1.00 73.38 123 ASP A CA 1
ATOM 961 C C . ASP A 1 123 ? 39.500 1.987 -38.939 1.00 73.38 123 ASP A C 1
ATOM 963 O O . ASP A 1 123 ? 40.662 2.163 -39.311 1.00 73.38 123 ASP A O 1
ATOM 967 N N . ALA A 1 124 ? 39.065 0.791 -38.528 1.00 69.75 124 ALA A N 1
ATOM 968 C CA . ALA A 1 124 ? 39.871 -0.424 -38.618 1.00 69.75 124 ALA A CA 1
ATOM 969 C C . ALA A 1 124 ? 40.128 -0.816 -40.083 1.00 69.75 124 ALA A C 1
ATOM 971 O O . ALA A 1 124 ? 41.265 -1.112 -40.445 1.00 69.75 124 ALA A O 1
ATOM 972 N N . GLU A 1 125 ? 39.106 -0.738 -40.937 1.00 64.19 125 GLU A N 1
ATOM 973 C CA . GLU A 1 125 ? 39.218 -0.973 -42.378 1.00 64.19 125 GLU A CA 1
ATOM 974 C C . GLU A 1 125 ? 40.119 0.066 -43.051 1.00 64.19 125 GLU A C 1
ATOM 976 O O . GLU A 1 125 ? 41.013 -0.318 -43.793 1.00 64.19 125 GLU A O 1
ATOM 981 N N . ARG A 1 126 ? 39.987 1.363 -42.731 1.00 61.50 126 ARG A N 1
ATOM 982 C CA . ARG A 1 126 ? 40.879 2.417 -43.252 1.00 61.50 126 ARG A CA 1
ATOM 983 C C . ARG A 1 126 ? 42.339 2.207 -42.862 1.00 61.50 126 ARG A C 1
ATOM 985 O O . ARG A 1 126 ? 43.226 2.391 -43.692 1.00 61.50 126 ARG A O 1
ATOM 992 N N . LYS A 1 127 ? 42.604 1.807 -41.614 1.00 59.25 127 LYS A N 1
ATOM 993 C CA . LYS A 1 127 ? 43.958 1.455 -41.157 1.00 59.25 127 LYS A CA 1
ATOM 994 C C . LYS A 1 127 ? 44.498 0.213 -41.869 1.00 59.25 127 LYS A C 1
ATOM 996 O O . LYS A 1 127 ? 45.694 0.163 -42.123 1.00 59.25 127 LYS A O 1
ATOM 1001 N N . MET A 1 128 ? 43.633 -0.738 -42.230 1.00 54.72 128 MET A N 1
ATOM 1002 C CA . MET A 1 128 ? 43.990 -1.917 -43.025 1.00 54.72 128 MET A CA 1
ATOM 1003 C C . MET A 1 128 ? 44.264 -1.557 -44.497 1.00 54.72 128 MET A C 1
ATOM 1005 O O . MET A 1 128 ? 45.236 -2.038 -45.069 1.00 54.72 128 MET A O 1
ATOM 1009 N N . THR A 1 129 ? 43.465 -0.673 -45.108 1.00 51.47 129 THR A N 1
ATOM 1010 C CA . THR A 1 129 ? 43.621 -0.249 -46.514 1.00 51.47 129 THR A CA 1
ATOM 1011 C C . THR A 1 129 ? 44.765 0.739 -46.746 1.00 51.47 129 THR A C 1
ATOM 1013 O O . THR A 1 129 ? 45.205 0.888 -47.877 1.00 51.47 129 THR A O 1
ATOM 1016 N N . CYS A 1 130 ? 45.272 1.407 -45.704 1.00 46.12 130 CYS A N 1
ATOM 1017 C CA . CYS A 1 130 ? 46.462 2.266 -45.802 1.00 46.12 130 CYS A CA 1
ATOM 1018 C C . CYS A 1 130 ? 47.788 1.507 -45.621 1.00 46.12 130 CYS A C 1
ATOM 1020 O O . CYS A 1 130 ? 48.852 2.125 -45.620 1.00 46.12 130 CYS A O 1
ATOM 1022 N N . VAL A 1 131 ? 47.759 0.179 -45.504 1.00 52.44 131 VAL A N 1
ATOM 1023 C CA . VAL A 1 131 ? 48.953 -0.659 -45.634 1.00 52.44 131 VAL A CA 1
ATOM 1024 C C . VAL A 1 131 ? 48.901 -1.282 -47.023 1.00 52.44 131 VAL A C 1
ATOM 1026 O O . VAL A 1 131 ? 48.334 -2.356 -47.149 1.00 52.44 131 VAL A O 1
ATOM 1029 N N . CYS A 1 132 ? 49.390 -0.565 -48.045 1.00 54.16 132 CYS A N 1
ATOM 1030 C CA . CYS A 1 132 ? 49.929 -1.039 -49.342 1.00 54.16 132 CYS A CA 1
ATOM 1031 C C . CYS A 1 132 ? 49.754 0.037 -50.438 1.00 54.16 132 CYS A C 1
ATOM 1033 O O . CYS A 1 132 ? 48.652 0.185 -50.950 1.00 54.16 132 CYS A O 1
ATOM 1035 N N . ASP A 1 133 ? 50.839 0.762 -50.757 1.00 40.28 133 ASP A N 1
ATOM 1036 C CA . ASP A 1 133 ? 51.409 1.078 -52.098 1.00 40.28 133 ASP A CA 1
ATOM 1037 C C . ASP A 1 133 ? 52.171 2.424 -52.020 1.00 40.28 133 ASP A C 1
ATOM 1039 O O . ASP A 1 133 ? 51.592 3.437 -51.649 1.00 40.28 133 ASP A O 1
ATOM 1043 N N . VAL A 1 134 ? 53.481 2.563 -52.277 1.00 42.25 134 VAL A N 1
ATOM 1044 C CA . VAL A 1 134 ? 54.320 1.966 -53.330 1.00 42.25 134 VAL A CA 1
ATOM 1045 C C . VAL A 1 134 ? 55.791 1.836 -52.843 1.00 42.25 134 VAL A C 1
ATOM 1047 O O . VAL A 1 134 ? 56.388 2.793 -52.355 1.00 42.25 134 VAL A O 1
ATOM 1050 N N . ALA A 1 135 ? 56.390 0.650 -53.023 1.00 42.59 135 ALA A N 1
ATOM 1051 C CA . ALA A 1 135 ? 57.838 0.370 -53.168 1.00 42.59 135 ALA A CA 1
ATOM 1052 C C . ALA A 1 135 ? 58.856 0.475 -51.994 1.00 42.59 135 ALA A C 1
ATOM 1054 O O . ALA A 1 135 ? 60.058 0.546 -52.262 1.00 42.59 135 ALA A O 1
ATOM 1055 N N . ARG A 1 136 ? 58.478 0.368 -50.709 1.00 40.22 136 ARG A N 1
ATOM 1056 C CA . ARG A 1 136 ? 59.461 0.014 -49.648 1.00 40.22 136 ARG A CA 1
ATOM 1057 C C . ARG A 1 136 ? 58.799 -0.546 -48.383 1.00 40.22 136 ARG A C 1
ATOM 1059 O O . ARG A 1 136 ? 58.493 0.185 -47.448 1.00 40.22 136 ARG A O 1
ATOM 1066 N N . CYS A 1 137 ? 58.607 -1.864 -48.330 1.00 38.06 137 CYS A N 1
ATOM 1067 C CA . CYS A 1 137 ? 58.307 -2.557 -47.076 1.00 38.06 137 CYS A CA 1
ATOM 1068 C C . CYS A 1 137 ? 59.551 -2.548 -46.178 1.00 38.06 137 CYS A C 1
ATOM 1070 O O . CYS A 1 137 ? 60.408 -3.421 -46.290 1.00 38.06 137 CYS A O 1
ATOM 1072 N N . VAL A 1 138 ? 59.647 -1.576 -45.272 1.00 35.06 138 VAL A N 1
ATOM 1073 C CA . VAL A 1 138 ? 60.398 -1.763 -44.028 1.00 35.06 138 VAL A CA 1
ATOM 1074 C C . VAL A 1 138 ? 59.379 -2.207 -42.991 1.00 35.06 138 VAL A C 1
ATOM 1076 O O . VAL A 1 138 ? 58.504 -1.440 -42.596 1.00 35.06 138 VAL A O 1
ATOM 1079 N N . TYR A 1 139 ? 59.469 -3.476 -42.598 1.00 37.41 139 TYR A N 1
ATOM 1080 C CA . TYR A 1 139 ? 58.790 -4.008 -41.424 1.00 37.41 139 TYR A CA 1
ATOM 1081 C C . TYR A 1 139 ? 59.281 -3.212 -40.209 1.00 37.41 139 TYR A C 1
ATOM 1083 O O . TYR A 1 139 ? 60.342 -3.497 -39.662 1.00 37.41 139 TYR A O 1
ATOM 1091 N N . VAL A 1 140 ? 58.538 -2.188 -39.792 1.00 36.06 140 VAL A N 1
ATOM 1092 C CA . VAL A 1 140 ? 58.712 -1.626 -38.453 1.00 36.06 140 VAL A CA 1
ATOM 1093 C C . VAL A 1 140 ? 57.757 -2.394 -37.560 1.00 36.06 140 VAL A C 1
ATOM 1095 O O . VAL A 1 140 ? 56.604 -2.014 -37.361 1.00 36.06 140 VAL A O 1
ATOM 1098 N N . ALA A 1 141 ? 58.238 -3.532 -37.065 1.00 38.66 141 ALA A N 1
ATOM 1099 C CA . ALA A 1 141 ? 57.665 -4.120 -35.872 1.00 38.66 141 ALA A CA 1
ATOM 1100 C C . ALA A 1 141 ? 57.826 -3.076 -34.760 1.00 38.66 141 ALA A C 1
ATOM 1102 O O . ALA A 1 141 ? 58.927 -2.860 -34.261 1.00 38.66 141 ALA A O 1
ATOM 1103 N N . PHE A 1 142 ? 56.743 -2.389 -34.398 1.00 38.50 142 PHE A N 1
ATOM 1104 C CA . PHE A 1 142 ? 56.694 -1.651 -33.141 1.00 38.50 142 PHE A CA 1
ATOM 1105 C C . PHE A 1 142 ? 56.565 -2.679 -32.011 1.00 38.50 142 PHE A C 1
ATOM 1107 O O . PHE A 1 142 ? 55.507 -2.862 -31.415 1.00 38.50 142 PHE A O 1
ATOM 1114 N N . THR A 1 143 ? 57.656 -3.397 -31.746 1.00 35.81 143 THR A N 1
ATOM 1115 C CA . THR A 1 143 ? 57.892 -3.985 -30.435 1.00 35.81 143 THR A CA 1
ATOM 1116 C C . THR A 1 143 ? 58.270 -2.837 -29.516 1.00 35.81 143 THR A C 1
ATOM 1118 O O . THR A 1 143 ? 59.355 -2.264 -29.606 1.00 35.81 143 THR A O 1
ATOM 1121 N N . ILE A 1 144 ? 57.311 -2.463 -28.675 1.00 50.66 144 ILE A N 1
ATOM 1122 C CA . ILE A 1 144 ? 57.580 -1.752 -27.432 1.00 50.66 144 ILE A CA 1
ATOM 1123 C C . ILE A 1 144 ? 58.571 -2.618 -26.632 1.00 50.66 144 ILE A C 1
ATOM 1125 O O . ILE A 1 144 ? 58.383 -3.828 -26.579 1.00 50.66 144 ILE A O 1
ATOM 1129 N N . GLU A 1 145 ? 59.583 -1.967 -26.047 1.00 40.03 145 GLU A N 1
ATOM 1130 C CA . GLU A 1 145 ? 60.565 -2.451 -25.052 1.00 40.03 145 GLU A CA 1
ATOM 1131 C C . GLU A 1 145 ? 62.026 -2.660 -25.506 1.00 40.03 145 GLU A C 1
ATOM 1133 O O . GLU A 1 145 ? 62.423 -3.694 -26.026 1.00 40.03 145 GLU A O 1
ATOM 1138 N N . SER A 1 146 ? 62.835 -1.669 -25.101 1.00 44.00 146 SER A N 1
ATOM 1139 C CA . SER A 1 146 ? 64.011 -1.845 -24.230 1.00 44.00 146 SER A CA 1
ATOM 1140 C C . SER A 1 146 ? 65.422 -1.930 -24.836 1.00 44.00 146 SER A C 1
ATOM 1142 O O . SER A 1 146 ? 65.805 -2.889 -25.488 1.00 44.00 146 SER A O 1
ATOM 1144 N N . LEU A 1 147 ? 66.217 -0.954 -24.373 1.00 40.41 147 LEU A N 1
ATOM 1145 C CA . LEU A 1 147 ? 67.622 -1.026 -23.946 1.00 40.41 147 LEU A CA 1
ATOM 1146 C C . LEU A 1 147 ? 68.756 -1.045 -24.991 1.00 40.41 147 LEU A C 1
ATOM 1148 O O . LEU A 1 147 ? 68.970 -2.000 -25.723 1.00 40.41 147 LEU A O 1
ATOM 1152 N N . HIS A 1 148 ? 69.539 0.041 -24.913 1.00 36.66 148 HIS A N 1
ATOM 1153 C CA . HIS A 1 148 ? 70.993 0.153 -25.086 1.00 36.66 148 HIS A CA 1
ATOM 1154 C C . HIS A 1 148 ? 71.772 -1.139 -25.370 1.00 36.66 148 HIS A C 1
ATOM 1156 O O . HIS A 1 148 ? 71.721 -2.056 -24.558 1.00 36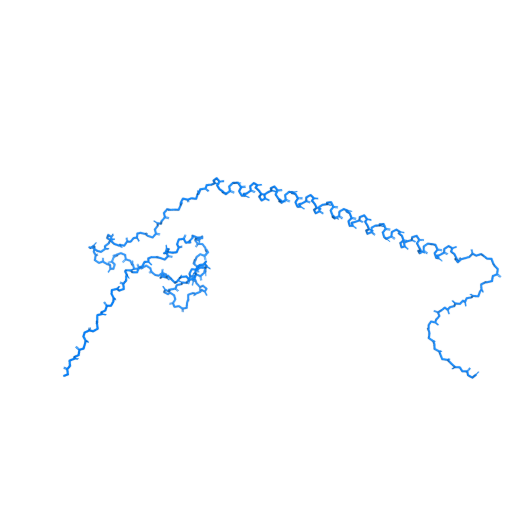.66 148 HIS A O 1
ATOM 1162 N N . ILE A 1 149 ? 72.668 -1.081 -26.362 1.00 34.31 149 ILE A N 1
ATOM 1163 C CA . ILE A 1 149 ? 74.062 -1.544 -26.257 1.00 34.31 149 ILE A CA 1
ATOM 1164 C C . ILE A 1 149 ? 74.923 -0.692 -27.215 1.00 34.31 149 ILE A C 1
ATOM 1166 O O . ILE A 1 149 ? 74.717 -0.730 -28.424 1.00 34.31 149 ILE A O 1
ATOM 1170 N N . VAL A 1 150 ? 75.842 0.048 -26.573 1.00 40.41 150 VAL A N 1
ATOM 1171 C CA . VAL A 1 150 ? 77.091 0.731 -27.000 1.00 40.41 150 VAL A CA 1
ATOM 1172 C C . VAL A 1 150 ? 77.021 1.783 -28.108 1.00 40.41 150 VAL A C 1
ATOM 1174 O O . VAL A 1 150 ? 76.920 1.426 -29.298 1.00 40.41 150 VAL A O 1
#

Foldseek 3Di:
DDDDDDDDDPDPDQDAFCPPVDDDDPVPVVVQLVVAPPPSQWGADPPPRDIHGPDDDDCVVDDPVCSVVDDDPDDDDDDDVPVVVVVVVVVVVVVVVVVVVVVVVVVVVVVVVVVVVVVVVVVVVVVVVVPDDDDDDDPPPPPDDDDDDD

InterPro domains:
  IPR013083 Zinc finger, RING/FYVE/PHD-type [G3DSA:3.30.40.10] (9-75)